Protein AF-A0A1W9LF17-F1 (afdb_monomer_lite)

pLDDT: mean 74.14, std 13.37, range [43.12, 97.5]

Secondary structure (DSSP, 8-state):
---------PPP-PPPHHHHHHHHHHHHHHHHHHHHHHHHHHHHHHHHHHHHHHHHHHHHHHHHHHH-TT-TT-----TT-EEEEEEEEESSGGGPEEEEEEEEE-TT-GGG-EEEEEE--GGGTTTTSSS--

Radius of gyration: 34.33 Å; chains: 1; bounding box: 51×31×134 Å

Foldseek 3Di:
DDDPPDDDPDDPPDCDPVNVVVVVVVVVVVVVVVVVVVVVVVVVVVVVVVVVLVVVQVVQVVVVCVVCVPPPPCDDDRVQKDKDWDWDWDDDDPPTWIWIWIWIDGPVCSVPIDIDTHGDPCVPVVVVVPPDD

Structure (mmCIF, N/CA/C/O backbone):
data_AF-A0A1W9LF17-F1
#
_entry.id   AF-A0A1W9LF17-F1
#
loop_
_atom_site.group_PDB
_atom_site.id
_atom_site.type_symbol
_atom_site.label_atom_id
_atom_site.label_alt_id
_atom_site.label_comp_id
_atom_site.label_asym_id
_atom_site.label_entity_id
_atom_site.label_seq_id
_atom_site.pdbx_PDB_ins_code
_atom_site.Cartn_x
_atom_site.Cartn_y
_atom_site.Cartn_z
_atom_site.occupancy
_atom_site.B_iso_or_equiv
_atom_site.auth_seq_id
_atom_site.auth_comp_id
_atom_site.auth_asym_id
_atom_site.auth_atom_id
_atom_site.pdbx_PDB_model_num
ATOM 1 N N . MET A 1 1 ? 21.019 1.305 -84.496 1.00 50.38 1 MET A N 1
ATOM 2 C CA . MET A 1 1 ? 21.136 2.399 -83.513 1.00 50.38 1 MET A CA 1
ATOM 3 C C . MET A 1 1 ? 20.425 1.910 -82.257 1.00 50.38 1 MET A C 1
ATOM 5 O O . MET A 1 1 ? 19.207 1.969 -82.207 1.00 50.38 1 MET A O 1
ATOM 9 N N . GLY A 1 2 ? 21.145 1.211 -81.376 1.00 58.41 2 GLY A N 1
ATOM 10 C CA . GLY A 1 2 ? 20.564 0.545 -80.206 1.00 58.41 2 GLY A CA 1
ATOM 11 C C . GLY A 1 2 ? 20.727 1.430 -78.981 1.00 58.41 2 GLY A C 1
ATOM 12 O O . GLY A 1 2 ? 21.856 1.705 -78.591 1.00 58.41 2 GLY A O 1
ATOM 13 N N . ASP A 1 3 ? 19.608 1.894 -78.438 1.00 62.00 3 ASP A N 1
ATOM 14 C CA . ASP A 1 3 ? 19.533 2.684 -77.214 1.00 62.00 3 ASP A CA 1
ATOM 15 C C . ASP A 1 3 ? 19.552 1.716 -76.022 1.00 62.00 3 ASP A C 1
ATOM 17 O O . ASP A 1 3 ? 18.560 1.053 -75.707 1.00 62.00 3 ASP A O 1
ATOM 21 N N . THR A 1 4 ? 20.733 1.513 -75.440 1.00 67.88 4 THR A N 1
ATOM 22 C CA . THR A 1 4 ? 20.903 0.733 -74.211 1.00 67.88 4 THR A CA 1
ATOM 23 C C . THR A 1 4 ? 20.342 1.535 -73.048 1.00 67.88 4 THR A C 1
ATOM 25 O O . THR A 1 4 ? 20.977 2.447 -72.531 1.00 67.88 4 THR A O 1
ATOM 28 N N . MET A 1 5 ? 19.127 1.164 -72.661 1.00 69.25 5 MET A N 1
ATOM 29 C CA . MET A 1 5 ? 18.421 1.649 -71.486 1.00 69.25 5 MET A CA 1
ATOM 30 C C . MET A 1 5 ? 19.224 1.297 -70.223 1.00 69.25 5 MET A C 1
ATOM 32 O O . MET A 1 5 ? 19.185 0.165 -69.738 1.00 69.25 5 MET A O 1
ATOM 36 N N . ASP A 1 6 ? 19.972 2.269 -69.702 1.00 64.12 6 ASP A N 1
ATOM 37 C CA . ASP A 1 6 ? 20.662 2.169 -68.418 1.00 64.12 6 ASP A CA 1
ATOM 38 C C . ASP A 1 6 ? 19.628 2.098 -67.288 1.00 64.12 6 ASP A C 1
ATOM 40 O O . ASP A 1 6 ? 19.048 3.094 -66.851 1.00 64.12 6 ASP A O 1
ATOM 44 N N . THR A 1 7 ? 19.367 0.888 -66.797 1.00 66.62 7 THR A N 1
ATOM 45 C CA . THR A 1 7 ? 18.578 0.700 -65.580 1.00 66.62 7 THR A CA 1
ATOM 46 C C . THR A 1 7 ? 19.374 1.199 -64.372 1.00 66.62 7 THR A C 1
ATOM 48 O O . THR A 1 7 ? 20.505 0.740 -64.170 1.00 66.62 7 THR A O 1
ATOM 51 N N . PRO A 1 8 ? 18.811 2.070 -63.515 1.00 64.50 8 PRO A N 1
ATOM 52 C CA . PRO A 1 8 ? 19.500 2.520 -62.316 1.00 64.50 8 PRO A CA 1
ATOM 53 C C . PRO A 1 8 ? 19.715 1.332 -61.372 1.00 64.50 8 PRO A C 1
ATOM 55 O O . PRO A 1 8 ? 18.767 0.769 -60.818 1.00 64.50 8 PRO A O 1
ATOM 58 N N . ARG A 1 9 ? 20.981 0.947 -61.172 1.00 65.00 9 ARG A N 1
ATOM 59 C CA . ARG A 1 9 ? 21.375 0.025 -60.101 1.00 65.00 9 ARG A CA 1
ATOM 60 C C . ARG A 1 9 ? 20.975 0.652 -58.768 1.00 65.00 9 ARG A C 1
ATOM 62 O O . ARG A 1 9 ? 21.572 1.639 -58.344 1.00 65.00 9 ARG A O 1
ATOM 69 N N . ARG A 1 10 ? 19.986 0.068 -58.086 1.00 64.50 10 ARG A N 1
ATOM 70 C CA . ARG A 1 10 ? 19.758 0.344 -56.663 1.00 64.50 10 ARG A CA 1
ATOM 71 C C . ARG A 1 10 ? 21.027 -0.053 -55.913 1.00 64.50 10 ARG A C 1
ATOM 73 O O . ARG A 1 10 ? 21.412 -1.221 -55.937 1.00 64.50 10 ARG A O 1
ATOM 80 N N . ALA A 1 11 ? 21.688 0.923 -55.299 1.00 62.75 11 ALA A N 1
ATOM 81 C CA . ALA A 1 11 ? 22.816 0.658 -54.422 1.00 62.75 11 ALA A CA 1
ATOM 82 C C . ALA A 1 11 ? 22.347 -0.248 -53.267 1.00 62.75 11 ALA A C 1
ATOM 84 O O . ALA A 1 11 ? 21.257 -0.018 -52.732 1.00 62.75 11 ALA A O 1
ATOM 85 N N . PRO A 1 12 ? 23.116 -1.280 -52.885 1.00 59.25 12 PRO A N 1
ATOM 86 C CA . PRO A 1 12 ? 22.803 -2.053 -51.694 1.00 59.25 12 PRO A CA 1
ATOM 87 C C . PRO A 1 12 ? 22.857 -1.105 -50.491 1.00 59.25 12 PRO A C 1
ATOM 89 O O . PRO A 1 12 ? 23.871 -0.444 -50.269 1.00 59.25 12 PRO A O 1
ATOM 92 N N . ALA A 1 13 ? 21.758 -1.004 -49.742 1.00 62.19 13 ALA A N 1
ATOM 93 C CA . ALA A 1 13 ? 21.718 -0.264 -48.486 1.00 62.19 13 ALA A CA 1
ATOM 94 C C . ALA A 1 13 ? 22.608 -0.999 -47.470 1.00 62.19 13 ALA A C 1
ATOM 96 O O . ALA A 1 13 ? 22.176 -1.933 -46.801 1.00 62.19 13 ALA A O 1
ATOM 97 N N . GLY A 1 14 ? 23.896 -0.657 -47.448 1.00 61.53 14 GLY A N 1
ATOM 98 C CA . GLY A 1 14 ? 24.852 -1.193 -46.488 1.00 61.53 14 GLY A CA 1
ATOM 99 C C . GLY A 1 14 ? 24.562 -0.624 -45.105 1.00 61.53 14 GLY A C 1
ATOM 100 O O . GLY A 1 14 ? 24.503 0.593 -44.944 1.00 61.53 14 GLY A O 1
ATOM 101 N N . PHE A 1 15 ? 24.382 -1.505 -44.122 1.00 70.62 15 PHE A N 1
ATOM 102 C CA . PHE A 1 15 ? 24.129 -1.132 -4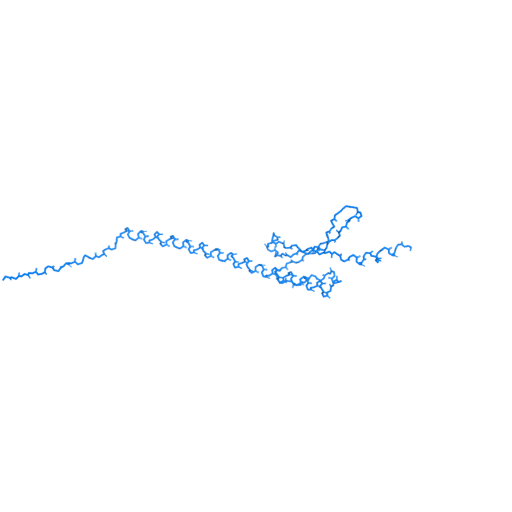2.732 1.00 70.62 15 PHE A CA 1
ATOM 103 C C . PHE A 1 15 ? 25.332 -0.353 -42.191 1.00 70.62 15 PHE A C 1
ATOM 105 O O . PHE A 1 15 ? 26.451 -0.874 -42.146 1.00 70.62 15 PHE A O 1
ATOM 112 N N . THR A 1 16 ? 25.133 0.912 -41.828 1.00 87.31 16 THR A N 1
ATOM 113 C CA . THR A 1 16 ? 26.243 1.746 -41.350 1.00 87.31 16 THR A CA 1
ATOM 114 C C . THR A 1 16 ? 26.473 1.518 -39.857 1.00 87.31 16 THR A C 1
ATOM 116 O O . THR A 1 16 ? 25.536 1.291 -39.096 1.00 87.31 16 THR A O 1
ATOM 119 N N . LEU A 1 17 ? 27.724 1.615 -39.393 1.00 86.44 17 LEU A N 1
ATOM 120 C CA . LEU A 1 17 ? 28.035 1.547 -37.956 1.00 86.44 17 LEU A CA 1
ATOM 121 C C . LEU A 1 17 ? 27.274 2.623 -37.157 1.00 86.44 17 LEU A C 1
ATOM 123 O O . LEU A 1 17 ? 26.861 2.385 -36.026 1.00 86.44 17 LEU A O 1
ATOM 127 N N . ILE A 1 18 ? 27.033 3.781 -37.774 1.00 88.50 18 ILE A N 1
ATOM 128 C CA . ILE A 1 18 ? 26.227 4.866 -37.204 1.00 88.50 18 ILE A CA 1
ATOM 129 C C . ILE A 1 18 ? 24.782 4.407 -36.964 1.00 88.50 18 ILE A C 1
ATOM 131 O O . ILE A 1 18 ? 24.228 4.675 -35.904 1.00 88.50 18 ILE A O 1
ATOM 135 N N . GLU A 1 19 ? 24.186 3.673 -37.902 1.00 88.75 19 GLU A N 1
ATOM 136 C CA . GLU A 1 19 ? 22.828 3.137 -37.776 1.00 88.75 19 GLU A CA 1
ATOM 137 C C . GLU A 1 19 ? 22.714 2.121 -36.630 1.00 88.75 19 GLU A C 1
ATOM 139 O O . GLU A 1 19 ? 21.772 2.195 -35.841 1.00 88.75 19 GLU A O 1
ATOM 144 N N . VAL A 1 20 ? 23.721 1.252 -36.453 1.00 91.75 20 VAL A N 1
ATOM 145 C CA . VAL A 1 20 ? 23.805 0.341 -35.292 1.00 91.75 20 VAL A CA 1
ATOM 146 C C . VAL A 1 20 ? 23.868 1.129 -33.984 1.00 91.75 20 VAL A C 1
ATOM 148 O O . VAL A 1 20 ? 23.154 0.808 -33.035 1.00 91.75 20 VAL A O 1
ATOM 151 N N . LEU A 1 21 ? 24.712 2.163 -33.920 1.00 93.44 21 LEU A N 1
ATOM 152 C CA . LEU A 1 21 ? 24.869 2.979 -32.715 1.00 93.44 21 LEU A CA 1
ATOM 153 C C . LEU A 1 21 ? 23.577 3.721 -32.365 1.00 93.44 21 LEU A C 1
ATOM 155 O O . LEU A 1 21 ? 23.174 3.726 -31.204 1.00 93.44 21 LEU A O 1
ATOM 159 N N . ILE A 1 22 ? 22.898 4.300 -33.359 1.00 94.31 22 ILE A N 1
ATOM 160 C CA . ILE A 1 22 ? 21.613 4.978 -33.154 1.00 94.31 22 ILE A CA 1
ATOM 161 C C . ILE A 1 22 ? 20.560 3.977 -32.669 1.00 94.31 22 ILE A C 1
ATOM 163 O O . ILE A 1 22 ? 19.890 4.244 -31.672 1.00 94.31 22 ILE A O 1
ATOM 167 N N . ALA A 1 23 ? 20.443 2.813 -33.314 1.00 95.00 23 ALA A N 1
ATOM 168 C CA . ALA A 1 23 ? 19.501 1.775 -32.904 1.00 95.00 23 ALA A CA 1
ATOM 169 C C . ALA A 1 23 ? 19.754 1.314 -31.460 1.00 95.00 23 ALA A C 1
ATOM 171 O O . ALA A 1 23 ? 18.808 1.154 -30.690 1.00 95.00 23 ALA A O 1
ATOM 172 N N . LEU A 1 24 ? 21.022 1.164 -31.067 1.00 95.81 24 LEU A N 1
ATOM 173 C CA . LEU A 1 24 ? 21.400 0.781 -29.710 1.00 95.81 24 LEU A CA 1
ATOM 174 C C . LEU A 1 24 ? 21.017 1.856 -28.684 1.00 95.81 24 LEU A C 1
ATOM 176 O O . LEU A 1 24 ? 20.443 1.532 -27.646 1.00 95.81 24 LEU A O 1
ATOM 180 N N . VAL A 1 25 ? 21.278 3.132 -28.979 1.00 96.69 25 VAL A N 1
ATOM 181 C CA . VAL A 1 25 ? 20.888 4.245 -28.098 1.00 96.69 25 VAL A CA 1
ATOM 182 C C . VAL A 1 25 ? 19.371 4.280 -27.918 1.00 96.69 25 VAL A C 1
ATOM 184 O O . VAL A 1 25 ? 18.892 4.327 -26.785 1.00 96.69 25 VAL A O 1
ATOM 187 N N . VAL A 1 26 ? 18.610 4.186 -29.012 1.00 96.81 26 VAL A N 1
ATOM 188 C CA . VAL A 1 26 ? 17.141 4.159 -28.962 1.00 96.81 26 VAL A CA 1
ATOM 189 C C . VAL A 1 26 ? 16.645 2.957 -28.158 1.00 96.81 26 VAL A C 1
ATOM 191 O O . VAL A 1 26 ? 15.774 3.117 -27.304 1.00 96.81 26 VAL A O 1
ATOM 194 N N . ALA A 1 27 ? 17.222 1.772 -28.369 1.00 95.88 27 ALA A N 1
ATOM 195 C CA . ALA A 1 27 ? 16.849 0.565 -27.638 1.00 95.88 27 ALA A CA 1
ATOM 196 C C . ALA A 1 27 ? 17.091 0.705 -26.127 1.00 95.88 27 ALA A C 1
ATOM 198 O O . ALA A 1 27 ? 16.216 0.355 -25.334 1.00 95.88 27 ALA A O 1
ATOM 199 N N . VAL A 1 28 ? 18.236 1.260 -25.717 1.00 97.44 28 VAL A N 1
ATOM 200 C CA . VAL A 1 28 ? 18.559 1.489 -24.299 1.00 97.44 28 VAL A CA 1
ATOM 201 C C . VAL A 1 28 ? 17.604 2.506 -23.676 1.00 97.44 28 VAL A C 1
ATOM 203 O O . VAL A 1 28 ? 17.071 2.256 -22.594 1.00 97.44 28 VAL A O 1
ATOM 206 N N . MET A 1 29 ? 17.338 3.624 -24.358 1.00 97.50 29 MET A N 1
ATOM 207 C CA . MET A 1 29 ? 16.401 4.638 -23.862 1.00 97.50 29 MET A CA 1
ATOM 208 C C . MET A 1 29 ? 14.983 4.079 -23.725 1.00 97.50 29 MET A C 1
ATOM 210 O O . MET A 1 29 ? 14.324 4.316 -22.712 1.00 97.50 29 MET A O 1
ATOM 214 N N . LEU A 1 30 ? 14.531 3.291 -24.703 1.00 96.81 30 LEU A N 1
ATOM 215 C CA . LEU A 1 30 ? 13.222 2.650 -24.664 1.00 96.81 30 LEU A CA 1
ATOM 216 C C . LEU A 1 30 ? 13.131 1.630 -23.520 1.00 96.81 30 LEU A C 1
ATOM 218 O O . LEU A 1 30 ? 12.155 1.642 -22.772 1.00 96.81 30 LEU A O 1
ATOM 222 N N . CYS A 1 31 ? 14.160 0.801 -23.325 1.00 95.88 31 CYS A N 1
ATOM 223 C CA . CYS A 1 31 ? 14.211 -0.140 -22.205 1.00 95.88 31 CYS A CA 1
ATOM 224 C C . CYS A 1 31 ? 14.154 0.580 -20.853 1.00 95.88 31 CYS A C 1
ATOM 226 O O . CYS A 1 31 ? 13.402 0.167 -19.971 1.00 95.88 31 CYS A O 1
ATOM 228 N N . ALA A 1 32 ? 14.900 1.676 -20.695 1.00 94.00 32 ALA A N 1
ATOM 229 C CA . ALA A 1 32 ? 14.887 2.470 -19.470 1.00 94.00 32 ALA A CA 1
ATOM 230 C C . ALA A 1 32 ? 13.504 3.087 -19.198 1.00 94.00 32 ALA A C 1
ATOM 232 O O . ALA A 1 32 ? 13.016 3.031 -18.069 1.00 94.00 32 ALA A O 1
ATOM 233 N N . ALA A 1 33 ? 12.845 3.622 -20.231 1.00 93.94 33 ALA A N 1
ATOM 234 C CA . ALA A 1 33 ? 11.502 4.182 -20.115 1.00 93.94 33 ALA A CA 1
ATOM 235 C C . ALA A 1 33 ? 10.464 3.120 -19.714 1.00 93.94 33 ALA A C 1
ATOM 237 O O . ALA A 1 33 ? 9.662 3.353 -18.809 1.00 93.94 33 ALA A O 1
ATOM 238 N N . ILE A 1 34 ? 10.515 1.934 -20.332 1.00 94.25 34 ILE A N 1
ATOM 239 C CA . ILE A 1 34 ? 9.630 0.810 -19.994 1.00 94.25 34 ILE A CA 1
ATOM 240 C C . ILE A 1 34 ? 9.873 0.351 -18.552 1.00 94.25 34 ILE A C 1
ATOM 242 O O . ILE A 1 34 ? 8.918 0.197 -17.794 1.00 94.25 34 ILE A O 1
ATOM 246 N N . ALA A 1 35 ? 11.133 0.185 -18.140 1.00 91.88 35 ALA A N 1
ATOM 247 C CA . ALA A 1 35 ? 11.474 -0.222 -16.779 1.00 91.88 35 ALA A CA 1
ATOM 248 C C . ALA A 1 35 ? 10.971 0.786 -15.731 1.00 91.88 35 ALA A C 1
ATOM 250 O O . ALA A 1 35 ? 10.392 0.389 -14.718 1.00 91.88 35 ALA A O 1
ATOM 251 N N . ALA A 1 36 ? 11.128 2.089 -15.989 1.00 89.62 36 ALA A N 1
ATOM 252 C CA . ALA A 1 36 ? 10.605 3.139 -15.119 1.00 89.62 36 ALA A CA 1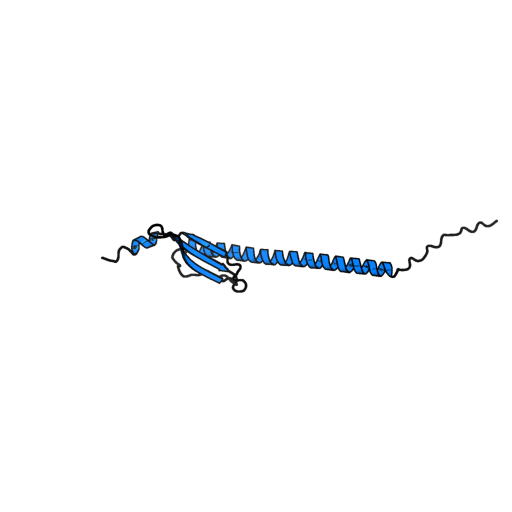
ATOM 253 C C . ALA A 1 36 ? 9.068 3.108 -15.037 1.00 89.62 36 ALA A C 1
ATOM 255 O O . ALA A 1 36 ? 8.508 3.211 -13.944 1.00 89.62 36 ALA A O 1
ATOM 256 N N . GLY A 1 37 ? 8.391 2.912 -16.173 1.00 87.12 37 GLY A N 1
ATOM 257 C CA . GLY A 1 37 ? 6.937 2.760 -16.234 1.00 87.12 37 GLY A CA 1
ATOM 258 C C . GLY A 1 37 ? 6.441 1.557 -15.431 1.00 87.12 37 GLY A C 1
ATOM 259 O O . GLY A 1 37 ? 5.564 1.705 -14.581 1.00 87.12 37 GLY A O 1
ATOM 260 N N . LEU A 1 38 ? 7.055 0.386 -15.619 1.00 90.38 38 LEU A N 1
ATOM 261 C CA . LEU A 1 38 ? 6.725 -0.826 -14.863 1.00 90.38 38 LEU A CA 1
ATOM 262 C C . LEU A 1 38 ? 6.950 -0.639 -13.359 1.00 90.38 38 LEU A C 1
ATOM 264 O O . LEU A 1 38 ? 6.111 -1.037 -12.557 1.00 90.38 38 LEU A O 1
ATOM 268 N N . MET A 1 39 ? 8.041 0.020 -12.960 1.00 87.56 39 MET A N 1
ATOM 269 C CA . MET A 1 39 ? 8.313 0.298 -11.548 1.00 87.56 39 MET A CA 1
ATOM 270 C C . MET A 1 39 ? 7.241 1.198 -10.915 1.00 87.56 39 MET A C 1
ATOM 272 O O . MET A 1 39 ? 6.904 1.022 -9.743 1.00 87.56 39 MET A O 1
ATOM 276 N N . LEU A 1 40 ? 6.696 2.159 -11.666 1.00 85.19 40 LEU A N 1
ATOM 277 C CA . LEU A 1 40 ? 5.594 3.003 -11.203 1.00 85.19 40 LEU A CA 1
ATOM 278 C C . LEU A 1 40 ? 4.294 2.209 -11.053 1.00 85.19 40 LEU A C 1
ATOM 280 O O . LEU A 1 40 ? 3.638 2.345 -10.021 1.00 85.19 40 LEU A O 1
ATOM 284 N N . VAL A 1 41 ? 3.962 1.359 -12.027 1.00 79.69 41 VAL A N 1
ATOM 285 C CA . VAL A 1 41 ? 2.759 0.510 -11.988 1.00 79.69 41 VAL A CA 1
ATOM 286 C C . VAL A 1 41 ? 2.821 -0.466 -10.814 1.00 79.69 41 VAL A C 1
ATOM 288 O O . VAL A 1 41 ? 1.908 -0.490 -9.996 1.00 79.69 41 VAL A O 1
ATOM 291 N N . LEU A 1 42 ? 3.938 -1.177 -10.638 1.00 75.50 42 LEU A N 1
ATOM 292 C CA . LEU A 1 42 ? 4.123 -2.099 -9.511 1.00 75.50 42 LEU A CA 1
ATOM 293 C C . LEU A 1 42 ? 4.001 -1.382 -8.158 1.00 75.50 42 LEU A C 1
ATOM 295 O O . LEU A 1 42 ? 3.402 -1.896 -7.216 1.00 75.50 42 LEU A O 1
ATOM 299 N N . ARG A 1 43 ? 4.524 -0.153 -8.049 1.00 72.12 43 ARG A N 1
ATOM 300 C CA . ARG A 1 43 ? 4.352 0.668 -6.839 1.00 72.12 43 ARG A CA 1
ATOM 301 C C . ARG A 1 43 ? 2.899 1.076 -6.608 1.00 72.12 43 ARG A C 1
ATOM 303 O O . ARG A 1 43 ? 2.506 1.224 -5.453 1.00 72.12 43 ARG A O 1
ATOM 310 N N . GLN A 1 44 ? 2.124 1.309 -7.664 1.00 72.75 44 GLN A N 1
ATOM 311 C CA . GLN A 1 44 ? 0.700 1.622 -7.552 1.00 72.75 44 GLN A CA 1
ATOM 312 C C . GLN A 1 44 ? -0.112 0.396 -7.134 1.00 72.75 44 GLN A C 1
ATOM 314 O O . GLN A 1 44 ? -0.947 0.521 -6.243 1.00 72.75 44 GLN A O 1
ATOM 319 N N . GLU A 1 45 ? 0.173 -0.777 -7.699 1.00 68.25 45 GLU A N 1
ATOM 320 C CA . GLU A 1 45 ? -0.505 -2.025 -7.340 1.00 68.25 45 GLU A CA 1
ATOM 321 C C . GLU A 1 45 ? -0.291 -2.380 -5.868 1.00 68.25 45 GLU A C 1
ATOM 323 O O . GLU A 1 45 ? -1.266 -2.592 -5.151 1.00 68.25 45 GLU A O 1
ATOM 328 N N . VAL A 1 46 ? 0.954 -2.321 -5.379 1.00 66.12 46 VAL A N 1
ATOM 329 C CA . VAL A 1 46 ? 1.254 -2.557 -3.955 1.00 66.12 46 VAL A CA 1
ATOM 330 C C . VAL A 1 46 ? 0.492 -1.575 -3.063 1.00 66.12 46 VAL A C 1
ATOM 332 O O . VAL A 1 46 ? -0.125 -1.983 -2.088 1.00 66.12 46 VAL A O 1
ATOM 335 N N . ARG A 1 47 ? 0.447 -0.286 -3.427 1.00 66.06 47 ARG A N 1
ATOM 336 C CA . ARG A 1 47 ? -0.330 0.713 -2.672 1.00 66.06 47 ARG A CA 1
ATOM 337 C C . ARG A 1 47 ? -1.833 0.438 -2.695 1.00 66.06 47 ARG A C 1
ATOM 339 O O . ARG A 1 47 ? -2.517 0.769 -1.733 1.00 66.06 47 ARG A O 1
ATOM 346 N N . SER A 1 48 ? -2.353 -0.110 -3.792 1.00 66.25 48 SER A N 1
ATOM 347 C CA . SER A 1 48 ? -3.776 -0.426 -3.923 1.00 66.25 48 SER A CA 1
ATOM 348 C C . SER A 1 48 ? -4.174 -1.652 -3.103 1.00 66.25 48 SER A C 1
ATOM 350 O O . SER A 1 48 ? -5.219 -1.617 -2.459 1.00 66.25 48 SER A O 1
ATOM 352 N N . ALA A 1 49 ? -3.318 -2.678 -3.063 1.00 67.69 49 ALA A N 1
ATOM 353 C CA . ALA A 1 49 ? -3.503 -3.847 -2.211 1.00 67.69 49 ALA A CA 1
ATOM 354 C C . ALA A 1 49 ? -3.465 -3.439 -0.731 1.00 67.69 49 ALA A C 1
ATOM 356 O O . ALA A 1 49 ? -4.414 -3.709 0.000 1.00 67.69 49 ALA A O 1
ATOM 357 N N . ASP A 1 50 ? -2.458 -2.648 -0.338 1.00 69.94 50 ASP A N 1
ATOM 358 C CA . ASP A 1 50 ? -2.342 -2.111 1.022 1.00 69.94 50 ASP A CA 1
ATOM 359 C C . ASP A 1 50 ? -3.603 -1.304 1.418 1.00 69.94 50 ASP A C 1
ATOM 361 O O . ASP A 1 50 ? -4.086 -1.396 2.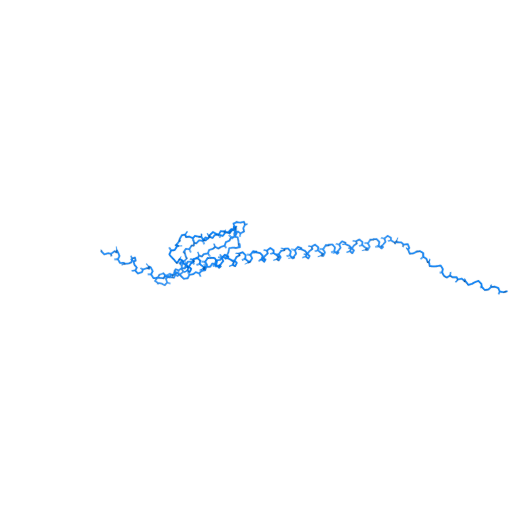545 1.00 69.94 50 ASP A O 1
ATOM 365 N N . ALA A 1 51 ? -4.179 -0.522 0.495 1.00 71.81 51 ALA A N 1
ATOM 366 C CA . ALA A 1 51 ? -5.393 0.257 0.754 1.00 71.81 51 ALA A CA 1
ATOM 367 C C . ALA A 1 51 ? -6.655 -0.612 0.902 1.00 71.81 51 ALA A C 1
ATOM 369 O O . ALA A 1 51 ? -7.524 -0.285 1.713 1.00 71.81 51 ALA A O 1
ATOM 370 N N . GLN A 1 52 ? -6.769 -1.700 0.136 1.00 76.50 52 GLN A N 1
ATOM 371 C CA . GLN A 1 52 ? -7.884 -2.645 0.241 1.00 76.50 52 GLN A CA 1
ATOM 372 C C . GLN A 1 52 ? -7.833 -3.427 1.555 1.00 76.50 52 GLN A C 1
ATOM 374 O O . GLN A 1 52 ? -8.851 -3.518 2.244 1.00 76.50 52 GLN A O 1
ATOM 379 N N . ASP A 1 53 ? -6.650 -3.906 1.943 1.00 74.44 53 ASP A N 1
ATOM 380 C CA . ASP A 1 53 ? -6.438 -4.609 3.211 1.00 74.44 53 ASP A CA 1
ATOM 381 C C . ASP A 1 53 ? -6.743 -3.695 4.403 1.00 74.44 53 ASP A C 1
ATOM 383 O O . ASP A 1 53 ? -7.432 -4.084 5.351 1.00 74.44 53 ASP A O 1
ATOM 387 N N . LEU A 1 54 ? -6.324 -2.429 4.321 1.00 72.31 54 LEU A N 1
ATOM 388 C CA . LEU A 1 54 ? -6.644 -1.421 5.324 1.00 72.31 54 LEU A CA 1
ATOM 389 C C . LEU A 1 54 ? -8.151 -1.121 5.385 1.00 72.31 54 LEU A C 1
ATOM 391 O O . LEU A 1 54 ? -8.709 -1.001 6.474 1.00 72.31 54 LEU A O 1
ATOM 395 N N . ALA A 1 55 ? -8.831 -1.014 4.241 1.00 77.31 55 ALA A N 1
ATOM 396 C CA . ALA A 1 55 ? -10.275 -0.785 4.199 1.00 77.31 55 ALA A CA 1
ATOM 397 C C . ALA A 1 55 ? -11.051 -1.958 4.822 1.00 77.31 55 ALA A C 1
ATOM 399 O O . ALA A 1 55 ? -11.946 -1.744 5.643 1.00 77.31 55 ALA A O 1
ATOM 400 N N . LEU A 1 56 ? -10.669 -3.198 4.501 1.00 79.38 56 LEU A N 1
ATOM 401 C CA . LEU A 1 56 ? -11.223 -4.405 5.118 1.00 79.38 56 LEU A CA 1
ATOM 402 C C . LEU A 1 56 ? -10.999 -4.415 6.632 1.00 79.38 56 LEU A C 1
ATOM 404 O O . LEU A 1 56 ? -11.917 -4.731 7.387 1.00 79.38 56 LEU A O 1
ATOM 408 N N . ALA A 1 57 ? -9.816 -4.003 7.086 1.00 75.81 57 ALA A N 1
ATOM 409 C CA . ALA A 1 57 ? -9.507 -3.889 8.502 1.00 75.81 57 ALA A CA 1
ATOM 410 C C . ALA A 1 57 ? -10.387 -2.861 9.225 1.00 75.81 57 ALA A C 1
ATOM 412 O O . ALA A 1 57 ? -10.894 -3.142 10.311 1.00 75.81 57 ALA A O 1
ATOM 413 N N . VAL A 1 58 ? -10.616 -1.692 8.620 1.00 77.38 58 VAL A N 1
ATOM 414 C CA . VAL A 1 58 ? -11.536 -0.675 9.155 1.00 77.38 58 VAL A CA 1
ATOM 415 C C . VAL A 1 58 ? -12.945 -1.248 9.282 1.00 77.38 58 VAL A C 1
ATOM 417 O O . VAL A 1 58 ? -13.573 -1.100 10.331 1.00 77.38 58 VAL A O 1
ATOM 420 N N . HIS A 1 59 ? -13.433 -1.941 8.249 1.00 80.44 59 HIS A N 1
ATOM 421 C CA . HIS A 1 59 ? -14.748 -2.577 8.280 1.00 80.44 59 HIS A CA 1
ATOM 422 C C . HIS A 1 59 ? -14.839 -3.667 9.348 1.00 80.44 59 HIS A C 1
ATOM 424 O O . HIS A 1 59 ? -15.832 -3.714 10.068 1.00 80.44 59 HIS A O 1
ATOM 430 N N . ALA A 1 60 ? -13.807 -4.494 9.503 1.00 78.06 60 ALA A N 1
ATOM 431 C CA . ALA A 1 60 ? -13.760 -5.536 10.521 1.00 78.06 60 ALA A CA 1
ATOM 432 C C . ALA A 1 60 ? -13.754 -4.956 11.943 1.00 78.06 60 ALA A C 1
ATOM 434 O O . ALA A 1 60 ? -14.522 -5.412 12.786 1.00 78.06 60 ALA A O 1
ATOM 435 N N . VAL A 1 61 ? -12.954 -3.916 12.204 1.00 76.62 61 VAL A N 1
ATOM 436 C CA . VAL A 1 61 ? -12.931 -3.214 13.500 1.00 76.62 61 VAL A CA 1
ATOM 437 C C . VAL A 1 61 ? -14.278 -2.541 13.775 1.00 76.62 61 VAL A C 1
ATOM 439 O O . VAL A 1 61 ? -14.823 -2.665 14.872 1.00 76.62 61 VAL A O 1
ATOM 442 N N . SER A 1 62 ? -14.862 -1.881 12.773 1.00 75.94 62 SER A N 1
ATOM 443 C CA . SER A 1 62 ? -16.183 -1.259 12.894 1.00 75.94 62 SER A CA 1
ATOM 444 C C . SER A 1 62 ? -17.280 -2.295 13.150 1.00 75.94 62 SER A C 1
ATOM 446 O O . SER A 1 62 ? -18.155 -2.065 13.983 1.00 75.94 62 SER A O 1
ATOM 448 N N . ALA A 1 63 ? -17.245 -3.440 12.466 1.00 76.56 63 ALA A N 1
ATOM 449 C CA . ALA A 1 63 ? -18.215 -4.514 12.641 1.00 76.56 63 ALA A CA 1
ATOM 450 C C . ALA A 1 63 ? -18.069 -5.172 14.018 1.00 76.56 63 ALA A C 1
ATOM 452 O O . ALA A 1 63 ? -19.069 -5.329 14.712 1.00 76.56 63 ALA A O 1
ATOM 453 N N . ALA A 1 64 ? -16.838 -5.470 14.447 1.00 73.00 64 ALA A N 1
ATOM 454 C CA . ALA A 1 64 ? -16.550 -6.031 15.766 1.00 73.00 64 ALA A CA 1
ATOM 455 C C . ALA A 1 64 ? -17.107 -5.142 16.886 1.00 73.00 64 ALA A C 1
ATOM 457 O O . ALA A 1 64 ? -17.824 -5.626 17.755 1.00 73.00 64 ALA A O 1
ATOM 458 N N . ARG A 1 65 ? -16.882 -3.825 16.803 1.00 71.19 65 ARG A N 1
ATOM 459 C CA . ARG A 1 65 ? -17.437 -2.860 17.762 1.00 71.19 65 ARG A CA 1
ATOM 460 C C . ARG A 1 65 ? -18.965 -2.804 17.746 1.00 71.19 65 ARG A C 1
ATOM 462 O O . ARG A 1 65 ? -19.581 -2.589 18.784 1.00 71.19 65 ARG A O 1
ATOM 469 N N . THR A 1 66 ? -19.571 -2.925 16.567 1.00 74.50 66 THR A N 1
ATOM 470 C CA . THR A 1 66 ? -21.033 -2.843 16.418 1.00 74.50 66 THR A CA 1
ATOM 471 C C . THR A 1 66 ? -21.717 -4.084 16.984 1.00 74.50 66 THR A C 1
ATOM 473 O O . THR A 1 66 ? -22.781 -3.979 17.586 1.00 74.50 66 THR A O 1
ATOM 476 N N . LEU A 1 67 ? -21.108 -5.252 16.776 1.00 75.25 67 LEU A N 1
ATOM 477 C CA . LEU A 1 67 ? -21.647 -6.540 17.199 1.00 75.25 67 LEU A CA 1
ATOM 478 C C . LEU A 1 67 ? -21.440 -6.791 18.691 1.00 75.25 67 LEU A C 1
ATOM 480 O O . LEU A 1 67 ? -22.329 -7.341 19.333 1.00 75.25 67 LEU A O 1
ATOM 484 N N . ASP A 1 68 ? -20.296 -6.378 19.235 1.00 69.25 68 ASP A N 1
ATOM 485 C CA . ASP A 1 68 ? -20.019 -6.501 20.658 1.00 69.25 68 ASP A CA 1
ATOM 486 C C . ASP A 1 68 ? -19.247 -5.275 21.179 1.00 69.25 68 ASP A C 1
ATOM 488 O O . ASP A 1 68 ? -18.013 -5.267 21.225 1.00 69.25 68 ASP A O 1
ATOM 492 N N . PRO A 1 69 ? -19.958 -4.208 21.584 1.00 63.75 69 PRO A N 1
ATOM 493 C CA . PRO A 1 69 ? -19.329 -3.026 22.168 1.00 63.75 69 PRO A CA 1
ATOM 494 C C . PRO A 1 69 ? -18.670 -3.314 23.529 1.00 63.75 69 PRO A C 1
ATOM 496 O O . PRO A 1 69 ? -17.870 -2.496 23.982 1.00 63.75 69 PRO A O 1
ATOM 499 N N . GLY A 1 70 ? -19.001 -4.449 24.164 1.00 58.88 70 GLY A N 1
ATOM 500 C CA . GLY A 1 70 ? -18.456 -4.924 25.438 1.00 58.88 70 GLY A CA 1
ATOM 501 C C . GLY A 1 70 ? -17.376 -6.000 25.291 1.00 58.88 70 GLY A C 1
ATOM 502 O O . GLY A 1 70 ? -16.743 -6.359 26.286 1.00 58.88 70 GLY A O 1
ATOM 503 N N . ALA A 1 71 ? -17.087 -6.471 24.070 1.00 59.66 71 ALA A N 1
ATOM 504 C CA . ALA A 1 71 ? -15.892 -7.248 23.752 1.00 59.66 71 ALA A CA 1
ATOM 505 C C . ALA A 1 71 ? -14.666 -6.336 23.812 1.00 59.66 71 ALA A C 1
ATOM 507 O O . ALA A 1 71 ? -13.950 -6.114 22.837 1.00 59.66 71 ALA A O 1
ATOM 508 N N . GLU A 1 72 ? -14.386 -5.816 25.003 1.00 53.91 72 GLU A N 1
ATOM 509 C CA . GLU A 1 72 ? -13.321 -4.864 25.274 1.00 53.91 72 GLU A CA 1
ATOM 510 C C . GLU A 1 72 ? -11.924 -5.406 24.928 1.00 53.91 72 GLU A C 1
ATOM 512 O O . GLU A 1 72 ? -10.953 -4.649 24.901 1.00 53.91 72 GLU A O 1
ATOM 517 N N . ARG A 1 73 ? -11.810 -6.713 24.665 1.00 53.62 73 ARG A N 1
ATOM 518 C CA . ARG A 1 73 ? -10.546 -7.437 24.502 1.00 53.62 73 ARG A CA 1
ATOM 519 C C . ARG A 1 73 ? -10.444 -8.258 23.221 1.00 53.62 73 ARG A C 1
ATOM 521 O O . ARG A 1 73 ? -9.388 -8.835 22.980 1.00 53.62 73 ARG A O 1
ATOM 528 N N . ALA A 1 74 ? -11.502 -8.346 22.415 1.00 57.88 74 ALA A N 1
ATOM 529 C CA . ALA A 1 74 ? -11.448 -9.142 21.195 1.00 57.88 74 ALA A CA 1
ATOM 530 C C . ALA A 1 74 ? -10.886 -8.289 20.057 1.00 57.88 74 ALA A C 1
ATOM 532 O O . ALA A 1 74 ? -11.616 -7.646 19.305 1.00 57.88 74 ALA A O 1
ATOM 533 N N . THR A 1 75 ? -9.562 -8.257 19.940 1.00 63.78 75 THR A N 1
ATOM 534 C CA . THR A 1 75 ? -8.921 -7.726 18.742 1.00 63.78 75 THR A CA 1
ATOM 535 C C . THR A 1 75 ? -9.327 -8.607 17.557 1.00 63.78 75 THR A C 1
ATOM 537 O O . THR A 1 75 ? -9.097 -9.819 17.617 1.00 63.78 75 THR A O 1
ATOM 540 N N . PRO A 1 76 ? -9.954 -8.064 16.497 1.00 65.50 76 PRO A N 1
ATOM 541 C CA . PRO A 1 76 ? -10.363 -8.888 15.369 1.00 65.50 76 PRO A CA 1
ATOM 542 C C . PRO A 1 76 ? -9.119 -9.533 14.737 1.00 65.50 76 PRO A C 1
ATOM 544 O O . PRO A 1 76 ? -8.120 -8.836 14.527 1.00 65.50 76 PRO A O 1
ATOM 547 N N . PRO A 1 77 ? -9.138 -10.846 14.443 1.00 66.00 77 PRO A N 1
ATOM 548 C CA . PRO A 1 77 ? -8.012 -11.506 13.806 1.00 66.00 77 PRO A CA 1
ATOM 549 C C . PRO A 1 77 ? -7.927 -11.036 12.354 1.00 66.00 77 PRO A C 1
ATOM 551 O O . PRO A 1 77 ? -8.690 -11.475 11.496 1.00 66.00 77 PRO A O 1
ATOM 554 N N . LEU A 1 78 ? -7.000 -10.123 12.082 1.00 72.19 78 LEU A N 1
ATOM 555 C CA . LEU A 1 78 ? -6.691 -9.685 10.730 1.00 72.19 78 LEU A CA 1
ATOM 556 C C . LEU A 1 78 ? -5.416 -10.384 10.267 1.00 72.19 78 LEU A C 1
ATOM 558 O O . LEU A 1 78 ? -4.364 -10.282 10.895 1.00 72.19 78 LEU A O 1
ATOM 562 N N . ILE A 1 79 ? -5.511 -11.132 9.171 1.00 75.31 79 ILE A N 1
ATOM 563 C CA . ILE A 1 79 ? -4.364 -11.844 8.606 1.00 75.31 79 ILE A CA 1
ATOM 564 C C . ILE A 1 79 ? -3.338 -10.808 8.129 1.00 75.31 79 ILE A C 1
ATOM 566 O O . ILE A 1 79 ? -3.673 -9.909 7.366 1.00 75.31 79 ILE A O 1
ATOM 570 N N . GLY A 1 80 ? -2.091 -10.918 8.596 1.00 73.88 80 GLY A N 1
ATOM 571 C CA . GLY A 1 80 ? -0.988 -10.040 8.178 1.00 73.88 80 GLY A CA 1
ATOM 572 C C . GLY A 1 80 ? -1.033 -8.607 8.728 1.00 73.88 80 GLY A C 1
ATOM 573 O O . GLY A 1 80 ? -0.123 -7.821 8.452 1.00 73.88 80 GLY A O 1
ATOM 574 N N . LEU A 1 81 ? -2.042 -8.268 9.533 1.00 75.69 81 LEU A N 1
ATOM 575 C CA . LEU A 1 81 ? -2.241 -6.948 10.123 1.00 75.69 81 LEU A CA 1
ATOM 576 C C . LEU A 1 81 ? -2.278 -7.049 11.645 1.00 75.69 81 LEU A C 1
ATOM 578 O O . LEU A 1 81 ? -2.875 -7.947 12.227 1.00 75.69 81 LEU A O 1
ATOM 582 N N . THR A 1 82 ? -1.632 -6.097 12.304 1.00 80.38 82 THR A N 1
ATOM 583 C CA . THR A 1 82 ? -1.696 -5.928 13.751 1.00 80.38 82 THR A CA 1
ATOM 584 C C . THR A 1 82 ? -2.694 -4.835 14.084 1.00 80.38 82 THR A C 1
ATOM 586 O O . THR A 1 82 ? -2.723 -3.779 13.449 1.00 80.38 82 THR A O 1
ATOM 589 N N . VAL A 1 83 ? -3.503 -5.100 15.103 1.00 80.56 83 VAL A N 1
ATOM 590 C CA . VAL A 1 83 ? -4.457 -4.148 15.653 1.00 80.56 83 VAL A CA 1
ATOM 591 C C . VAL A 1 83 ? -4.084 -3.905 17.107 1.00 80.56 83 VAL A C 1
ATOM 593 O O . VAL A 1 83 ? -3.897 -4.842 17.876 1.00 80.56 83 VAL A O 1
ATOM 596 N N . ASP A 1 84 ? -3.948 -2.639 17.462 1.00 80.81 84 ASP A N 1
ATOM 597 C CA . ASP A 1 84 ? -3.578 -2.169 18.791 1.00 80.81 84 ASP A CA 1
ATOM 598 C C . ASP A 1 84 ? -4.652 -1.191 19.278 1.00 80.81 84 ASP A C 1
ATOM 600 O O . ASP A 1 84 ? -5.167 -0.395 18.492 1.00 80.81 84 ASP A O 1
ATOM 604 N N . ARG A 1 85 ? -5.027 -1.262 20.553 1.00 76.69 85 ARG A N 1
ATOM 605 C 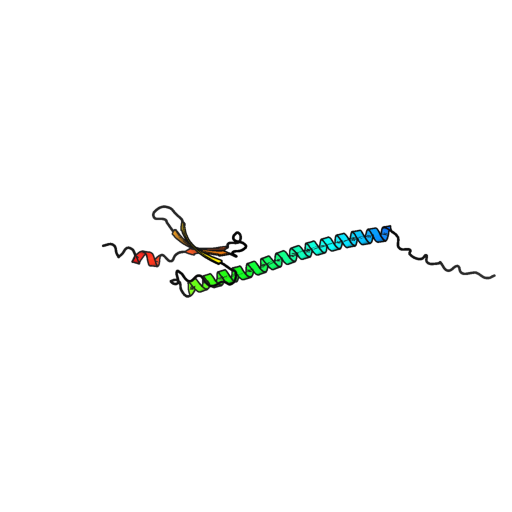CA . ARG A 1 85 ? -6.073 -0.420 21.142 1.00 76.69 85 ARG A CA 1
ATOM 606 C C . ARG A 1 85 ? -5.479 0.358 22.304 1.00 76.69 85 ARG A C 1
ATOM 608 O O . ARG A 1 85 ? -4.890 -0.223 23.208 1.00 76.69 85 ARG A O 1
ATOM 615 N N . SER A 1 86 ? -5.705 1.664 22.318 1.00 82.56 86 SER A N 1
ATOM 616 C CA . SER A 1 86 ? -5.281 2.547 23.400 1.00 82.56 86 SER A CA 1
ATOM 617 C C . SER A 1 86 ? -6.387 3.530 23.759 1.00 82.56 86 SER A C 1
ATOM 619 O O . SER A 1 86 ? -7.044 4.077 22.876 1.00 82.56 86 SER A O 1
ATOM 621 N N . LEU A 1 87 ? -6.564 3.794 25.051 1.00 82.25 87 LEU A N 1
ATOM 622 C CA . LEU A 1 87 ? -7.413 4.883 25.518 1.00 82.25 87 LEU A CA 1
ATOM 623 C C . LEU A 1 87 ? -6.631 6.196 25.418 1.00 82.25 87 LEU A C 1
ATOM 625 O O . LEU A 1 87 ? -5.518 6.295 25.934 1.00 82.25 87 LEU A O 1
ATOM 629 N N . VAL A 1 88 ? -7.210 7.193 24.759 1.00 84.38 88 VAL A N 1
ATOM 630 C CA . VAL A 1 88 ? -6.643 8.539 24.661 1.00 84.38 88 VAL A CA 1
ATOM 631 C C . VAL A 1 88 ? -7.564 9.503 25.377 1.00 84.38 88 VAL A C 1
ATOM 633 O O . VAL A 1 88 ? -8.725 9.654 25.010 1.00 84.38 88 VAL A O 1
ATOM 636 N N . GLU A 1 89 ? -7.041 10.168 26.397 1.00 83.12 89 GLU A N 1
ATOM 637 C CA . GLU A 1 89 ? -7.736 11.267 27.054 1.00 83.12 89 GLU A CA 1
ATOM 638 C C . GLU A 1 89 ? -7.266 12.588 26.453 1.00 83.12 89 GLU A C 1
ATOM 640 O O . GLU A 1 89 ? -6.071 12.886 26.428 1.00 83.12 89 GLU A O 1
ATOM 645 N N . GLU A 1 90 ? -8.212 13.386 25.975 1.00 78.19 90 GLU A N 1
ATOM 646 C CA . GLU A 1 90 ? -7.967 14.720 25.450 1.00 78.19 90 GLU A CA 1
ATOM 647 C C . GLU A 1 90 ? -8.679 15.751 26.336 1.00 78.19 90 GLU A C 1
ATOM 649 O O . GLU A 1 90 ? -9.883 15.659 26.583 1.00 78.19 90 GLU A O 1
ATOM 654 N N . GLY A 1 91 ? -7.924 16.733 26.835 1.00 73.00 91 GLY A N 1
ATOM 655 C CA . GLY A 1 91 ? -8.418 17.800 27.710 1.00 73.00 91 GLY A CA 1
ATOM 656 C C . GLY A 1 91 ? -7.776 17.815 29.101 1.00 73.00 91 GLY A C 1
ATOM 657 O O . GLY A 1 91 ? -7.076 16.891 29.512 1.00 73.00 91 GLY A O 1
ATOM 658 N N . THR A 1 92 ? -8.012 18.900 29.836 1.00 64.75 92 THR A N 1
ATOM 659 C CA . THR A 1 92 ? -7.516 19.126 31.201 1.00 64.75 92 THR A CA 1
ATOM 660 C C . THR A 1 92 ? -8.684 19.410 32.151 1.00 64.75 92 THR A C 1
ATOM 662 O O . THR A 1 92 ? -9.608 20.145 31.807 1.00 64.75 92 THR A O 1
ATOM 665 N N . GLY A 1 93 ? -8.655 18.822 33.353 1.00 71.88 93 GLY A N 1
ATOM 666 C CA . GLY A 1 93 ? -9.715 18.976 34.364 1.00 71.88 93 GLY A CA 1
ATOM 667 C C . GLY A 1 93 ? -11.034 18.274 34.003 1.00 71.88 93 GLY A C 1
ATOM 668 O O . GLY A 1 93 ? -11.020 17.214 33.382 1.00 71.88 93 GLY A O 1
ATOM 669 N N . ASP A 1 94 ? -12.166 18.880 34.371 1.00 66.81 94 ASP A N 1
ATOM 670 C CA . ASP A 1 94 ? -13.527 18.342 34.163 1.00 66.81 94 ASP A CA 1
ATOM 671 C C . ASP A 1 94 ? -13.970 18.280 32.687 1.00 66.81 94 ASP A C 1
ATOM 673 O O . ASP A 1 94 ? -14.994 17.686 32.361 1.00 66.81 94 ASP A O 1
ATOM 677 N N . GLY A 1 95 ? -13.202 18.871 31.766 1.00 72.12 95 GLY A N 1
ATOM 678 C CA . GLY A 1 95 ? -13.467 18.833 30.323 1.00 72.12 95 GLY A CA 1
ATOM 679 C C . GLY A 1 95 ? -12.867 17.627 29.594 1.00 72.12 95 GLY A C 1
ATOM 680 O O . GLY A 1 95 ? -12.849 17.623 28.361 1.00 72.12 95 GLY A O 1
ATOM 681 N N . LYS A 1 96 ? -12.323 16.642 30.320 1.00 74.81 96 LYS A N 1
ATOM 682 C CA . LYS A 1 96 ? -11.667 15.471 29.728 1.00 74.81 96 LYS A CA 1
ATOM 683 C C . LYS A 1 96 ? -12.640 14.659 28.878 1.00 74.81 96 LYS A C 1
ATOM 685 O O . LYS A 1 96 ? -13.652 14.158 29.363 1.00 74.81 96 LYS A O 1
ATOM 690 N N . ARG A 1 97 ? -12.290 14.477 27.607 1.00 78.06 97 ARG A N 1
ATOM 691 C CA . ARG A 1 97 ? -12.941 13.520 26.713 1.00 78.06 97 ARG A CA 1
ATOM 692 C C . ARG A 1 97 ? -12.046 12.311 26.550 1.00 78.06 97 ARG A C 1
ATOM 694 O O . ARG A 1 97 ? -10.878 12.441 26.197 1.00 78.06 97 ARG A O 1
ATOM 701 N N . ALA A 1 98 ? -12.611 11.143 26.805 1.00 81.31 98 ALA A N 1
ATOM 702 C CA . ALA A 1 98 ? -11.952 9.885 26.525 1.00 81.31 98 ALA A CA 1
ATOM 703 C C . ALA A 1 98 ? -12.319 9.410 25.112 1.00 81.31 98 ALA A C 1
ATOM 705 O O . ALA A 1 98 ? -13.461 9.525 24.661 1.00 81.31 98 ALA A O 1
ATOM 706 N N . TRP A 1 99 ? -11.324 8.876 24.420 1.00 82.62 99 TRP A N 1
ATOM 707 C CA . TRP A 1 99 ? -11.438 8.318 23.086 1.00 82.62 99 TRP A CA 1
ATOM 708 C C . TRP A 1 99 ? -10.841 6.920 23.078 1.00 82.62 99 TRP A C 1
ATOM 710 O O . TRP A 1 99 ? -9.730 6.696 23.558 1.00 82.62 99 TRP A O 1
ATOM 720 N N . ASP A 1 100 ? -11.559 5.984 22.476 1.00 83.62 100 ASP A N 1
ATOM 721 C CA . ASP A 1 100 ? -11.011 4.692 22.104 1.00 83.62 100 ASP A CA 1
ATOM 722 C C . ASP A 1 100 ? -10.242 4.859 20.796 1.00 83.62 100 ASP A C 1
ATOM 724 O O . ASP A 1 100 ? -10.837 5.048 19.730 1.00 83.62 100 ASP A O 1
ATOM 728 N N . GLN A 1 101 ? -8.916 4.779 20.862 1.00 84.88 101 GLN A N 1
ATOM 729 C CA . GLN A 1 101 ? -8.071 4.760 19.679 1.00 84.88 101 GLN A CA 1
ATOM 730 C C . GLN A 1 101 ? -7.769 3.318 19.280 1.00 84.88 101 GLN A C 1
ATOM 732 O O . GLN A 1 101 ? -7.168 2.558 20.035 1.00 84.88 101 GLN A O 1
ATOM 737 N N . TRP A 1 102 ? -8.109 2.973 18.045 1.00 83.50 102 TRP A N 1
ATOM 738 C CA . TRP A 1 102 ? -7.726 1.723 17.404 1.00 83.50 102 TRP A CA 1
ATOM 739 C C . TRP A 1 102 ? -6.666 2.011 16.349 1.00 83.50 102 TRP A C 1
ATOM 741 O O . TRP A 1 102 ? -6.823 2.890 15.508 1.00 83.50 102 TRP A O 1
ATOM 751 N N . SER A 1 103 ? -5.561 1.290 16.405 1.00 83.75 103 SER A N 1
ATOM 752 C CA . SER A 1 103 ? -4.420 1.427 15.516 1.00 83.75 103 SER A CA 1
ATOM 753 C C . SER A 1 103 ? -4.275 0.159 14.691 1.00 83.75 103 SER A C 1
ATOM 755 O O . SER A 1 103 ? -4.001 -0.894 15.250 1.00 83.75 103 SER A O 1
ATOM 757 N N . VAL A 1 104 ? -4.415 0.255 13.373 1.00 84.12 104 VAL A N 1
ATOM 758 C CA . VAL A 1 104 ? -4.238 -0.870 12.444 1.00 84.12 104 VAL A CA 1
ATOM 759 C C . VAL A 1 104 ? -2.973 -0.634 11.632 1.00 84.12 104 VAL A C 1
ATOM 761 O O . VAL A 1 104 ? -2.788 0.454 11.086 1.00 84.12 104 VAL A O 1
ATOM 764 N N . TYR A 1 105 ? -2.081 -1.619 11.565 1.00 81.25 105 TYR A N 1
ATOM 765 C CA . TYR A 1 105 ? -0.837 -1.506 10.805 1.00 81.25 105 TYR A CA 1
ATOM 766 C C . TYR A 1 105 ? -0.274 -2.866 10.400 1.00 81.25 105 TYR A C 1
ATOM 768 O O . TYR A 1 105 ? -0.494 -3.870 11.074 1.00 81.25 105 TYR A O 1
ATOM 776 N N . HIS A 1 106 ? 0.529 -2.892 9.338 1.00 79.00 106 HIS A N 1
ATOM 777 C CA . HIS A 1 106 ? 1.377 -4.046 9.051 1.00 79.00 106 HIS A CA 1
ATOM 778 C C . HIS A 1 106 ? 2.600 -4.036 9.977 1.00 79.00 106 HIS A C 1
ATOM 780 O O . HIS A 1 106 ? 3.279 -3.006 10.062 1.00 79.00 106 HIS A O 1
ATOM 786 N N . PRO A 1 107 ? 2.945 -5.157 10.635 1.00 79.00 107 PRO A N 1
ATOM 787 C CA . PRO A 1 107 ? 4.103 -5.221 11.530 1.00 79.00 107 PRO A CA 1
ATOM 788 C C . PRO A 1 107 ? 5.420 -4.928 10.799 1.00 79.00 107 PRO A C 1
ATOM 790 O O . PRO A 1 107 ? 6.328 -4.337 11.376 1.00 79.00 107 PRO A O 1
ATOM 793 N N . GLU A 1 108 ? 5.498 -5.259 9.509 1.00 81.12 108 GLU A N 1
ATOM 794 C CA . GLU A 1 108 ? 6.654 -4.977 8.650 1.00 81.12 108 GLU A CA 1
ATOM 795 C C . GLU A 1 108 ? 6.779 -3.492 8.269 1.00 81.12 108 GLU A C 1
ATOM 797 O O . GLU A 1 108 ? 7.840 -3.040 7.839 1.00 81.12 108 GLU A O 1
ATOM 802 N N . ARG A 1 109 ? 5.700 -2.711 8.416 1.00 75.00 109 ARG A N 1
ATOM 803 C CA . ARG A 1 109 ? 5.628 -1.290 8.041 1.00 75.00 109 ARG A CA 1
ATOM 804 C C . ARG A 1 109 ? 4.883 -0.478 9.108 1.00 75.00 109 ARG A C 1
ATOM 806 O O . ARG A 1 109 ? 3.828 0.096 8.831 1.00 75.00 109 ARG A O 1
ATOM 813 N N . PRO A 1 110 ? 5.432 -0.358 10.329 1.00 72.31 110 PRO A N 1
ATOM 814 C CA . PRO A 1 110 ? 4.742 0.291 11.446 1.00 72.31 110 PRO A CA 1
ATOM 815 C C . PRO A 1 110 ? 4.483 1.790 11.222 1.00 72.31 110 PRO A C 1
ATOM 817 O O . PRO A 1 110 ? 3.627 2.370 11.889 1.00 72.31 110 PRO A O 1
ATOM 820 N N . SER A 1 111 ? 5.192 2.426 10.282 1.00 76.06 111 SER A N 1
ATOM 821 C CA . SER A 1 111 ? 4.974 3.824 9.893 1.00 76.06 111 SER A CA 1
ATOM 822 C C . SER A 1 111 ? 3.657 4.052 9.143 1.00 76.06 111 SER A C 1
ATOM 824 O O . SER A 1 111 ? 3.151 5.170 9.150 1.00 76.06 111 SER A O 1
ATOM 826 N N . GLN A 1 112 ? 3.065 3.014 8.545 1.00 74.12 112 GLN A N 1
ATOM 827 C CA . GLN A 1 112 ? 1.782 3.078 7.832 1.00 74.12 112 GLN A CA 1
ATOM 828 C C . GLN A 1 112 ? 0.604 2.730 8.752 1.00 74.12 112 GLN A C 1
ATOM 830 O O . GLN A 1 112 ? -0.324 2.020 8.375 1.00 74.12 112 GLN A O 1
ATOM 835 N N . ARG A 1 113 ? 0.656 3.209 9.998 1.00 81.12 113 ARG A N 1
ATOM 836 C CA . ARG A 1 113 ? -0.379 2.952 10.997 1.00 81.12 113 ARG A CA 1
ATOM 837 C C . ARG A 1 113 ? -1.588 3.847 10.766 1.00 81.12 113 ARG A C 1
ATOM 839 O O . ARG A 1 113 ? -1.503 5.063 10.934 1.00 81.12 113 ARG A O 1
ATOM 846 N N . LEU A 1 114 ? -2.729 3.235 10.477 1.00 82.44 114 LEU A N 1
ATOM 847 C CA . LEU A 1 114 ? -4.015 3.914 10.505 1.00 82.44 114 LEU A CA 1
ATOM 848 C C . LEU A 1 114 ? -4.504 4.010 11.945 1.00 82.44 114 LEU A C 1
ATOM 850 O O . LEU A 1 114 ? -4.476 3.026 12.680 1.00 82.44 114 LEU A O 1
ATOM 854 N N . ARG A 1 115 ? -4.966 5.195 12.341 1.00 84.25 115 ARG A N 1
ATOM 855 C CA . ARG A 1 115 ? -5.549 5.449 13.658 1.00 84.25 115 ARG A CA 1
ATOM 856 C C . ARG A 1 115 ? -7.016 5.805 13.482 1.00 84.25 115 ARG A C 1
ATOM 858 O O . ARG A 1 115 ? -7.339 6.761 12.785 1.00 84.25 115 ARG A O 1
ATOM 865 N N . LEU A 1 116 ? -7.883 5.035 14.116 1.00 81.25 116 LEU A N 1
ATOM 866 C CA . LEU A 1 116 ? -9.319 5.246 14.171 1.00 81.25 116 LEU A CA 1
ATOM 867 C C . LEU A 1 116 ? -9.660 5.704 15.583 1.00 81.25 116 LEU A C 1
ATOM 869 O O . LEU A 1 116 ? -9.310 5.030 16.549 1.00 81.25 116 LEU A O 1
ATOM 873 N N . LEU A 1 117 ? -10.308 6.858 15.697 1.00 81.69 117 LEU A N 1
ATOM 874 C CA . LEU A 1 117 ? -10.742 7.409 16.974 1.00 81.69 117 LEU A CA 1
ATOM 875 C C . LEU A 1 117 ? -12.244 7.249 17.097 1.00 81.69 117 LEU A C 1
ATOM 877 O O . LEU A 1 117 ? -13.005 7.642 16.212 1.00 81.69 117 LEU A O 1
ATOM 881 N N . PHE A 1 118 ? -12.657 6.692 18.221 1.00 78.50 118 PHE A N 1
ATOM 882 C CA . PHE A 1 118 ? -14.048 6.473 18.534 1.00 78.50 118 PHE A CA 1
ATOM 883 C C . PHE A 1 118 ? -14.379 7.122 19.875 1.00 78.50 118 PHE A C 1
ATOM 885 O O . PHE A 1 118 ? -13.608 6.964 20.822 1.00 78.50 118 PHE A O 1
ATOM 892 N N . PRO A 1 119 ? -15.508 7.840 20.000 1.00 73.81 119 PRO A N 1
ATOM 893 C CA . PRO A 1 119 ? -15.925 8.347 21.299 1.00 73.81 119 PRO A CA 1
ATOM 894 C C . PRO A 1 119 ? -16.187 7.150 22.214 1.00 73.81 119 PRO A C 1
ATOM 896 O O . PRO A 1 119 ? -16.874 6.204 21.800 1.00 73.81 119 PRO A O 1
ATOM 899 N N . THR A 1 120 ? -15.628 7.159 23.425 1.00 72.50 120 THR A N 1
ATOM 900 C CA . THR A 1 120 ? -16.014 6.172 24.433 1.00 72.50 120 THR A CA 1
ATOM 901 C C . THR A 1 120 ? -17.468 6.434 24.807 1.00 72.50 120 THR A C 1
ATOM 903 O O . THR A 1 120 ? -17.880 7.575 25.029 1.00 72.50 120 THR A O 1
ATOM 906 N N . ASN A 1 121 ? -18.289 5.384 24.827 1.00 61.09 121 ASN A N 1
ATOM 907 C CA . ASN A 1 121 ? -19.650 5.521 25.328 1.00 61.09 121 ASN A CA 1
ATOM 908 C C . ASN A 1 121 ? -19.552 5.765 26.841 1.00 61.09 121 ASN A C 1
ATOM 910 O O . ASN A 1 121 ? -19.256 4.858 27.610 1.00 61.09 121 ASN A O 1
ATOM 914 N N . LEU A 1 122 ? -19.780 7.013 27.252 1.00 51.09 122 LEU A N 1
ATOM 915 C CA . LEU A 1 122 ? -19.786 7.502 28.640 1.00 51.09 122 LEU A CA 1
ATOM 916 C C . LEU A 1 122 ? -20.817 6.812 29.555 1.00 51.09 122 LEU A C 1
ATOM 918 O O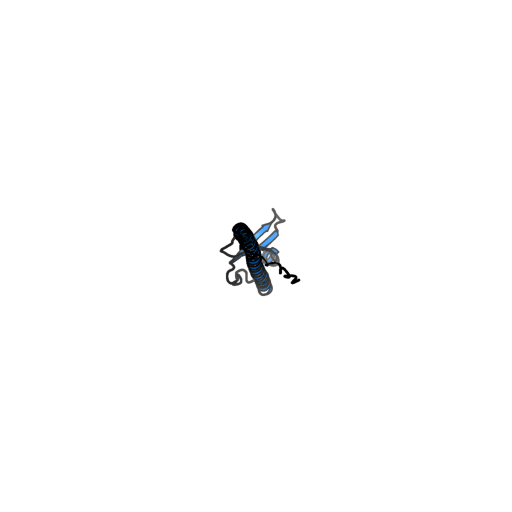 . LEU A 1 122 ? -20.890 7.127 30.740 1.00 51.09 122 LEU A O 1
ATOM 922 N N . THR A 1 123 ? -21.614 5.876 29.039 1.00 49.06 123 THR A N 1
ATOM 923 C CA . THR A 1 123 ? -22.665 5.180 29.788 1.00 49.06 123 THR A CA 1
ATOM 924 C C . THR A 1 123 ? -22.152 4.239 30.875 1.00 49.06 123 THR A C 1
ATOM 926 O O . THR A 1 123 ? -22.953 3.846 31.714 1.00 49.06 123 THR A O 1
ATOM 929 N N . ASP A 1 124 ? -20.857 3.915 30.912 1.00 47.69 124 ASP A N 1
ATOM 930 C CA . ASP A 1 124 ? -20.291 3.020 31.935 1.00 47.69 124 ASP A CA 1
ATOM 931 C C . ASP A 1 124 ? -19.633 3.764 33.121 1.00 47.69 124 ASP A C 1
ATOM 933 O O . ASP A 1 124 ? -19.317 3.174 34.153 1.00 47.69 124 ASP A O 1
ATOM 937 N N . GLN A 1 125 ? -19.467 5.094 33.043 1.00 46.09 125 GLN A N 1
ATOM 938 C CA . GLN A 1 125 ? -18.909 5.868 34.166 1.00 46.09 125 GLN A CA 1
ATOM 939 C C . GLN A 1 125 ? -19.915 6.142 35.291 1.00 46.09 125 GLN A C 1
ATOM 941 O O . GLN A 1 125 ? -19.506 6.372 36.429 1.00 46.09 125 GLN A O 1
ATOM 946 N N . THR A 1 126 ? -21.222 6.068 35.029 1.00 49.09 126 THR A N 1
ATOM 947 C CA . THR A 1 126 ? -22.240 6.244 36.078 1.00 49.09 126 THR A CA 1
ATOM 948 C C . THR A 1 126 ? -22.338 5.045 37.021 1.00 49.09 126 THR A C 1
ATOM 950 O O . THR A 1 126 ? -22.842 5.210 38.129 1.00 49.09 126 THR A O 1
ATOM 953 N N . HIS A 1 127 ? -21.815 3.869 36.647 1.00 44.69 127 HIS A N 1
ATOM 954 C CA . HIS A 1 127 ? -21.876 2.680 37.501 1.00 44.69 127 HIS A CA 1
ATOM 955 C C . HIS A 1 127 ? -20.675 2.529 38.453 1.00 44.69 127 HIS A C 1
ATOM 957 O O . HIS A 1 127 ? -20.779 1.806 39.443 1.00 44.69 127 HIS A O 1
ATOM 963 N N . ARG A 1 128 ? -19.557 3.239 38.219 1.00 46.62 128 ARG A N 1
ATOM 964 C CA . ARG A 1 128 ? -18.380 3.228 39.119 1.00 46.62 128 ARG A CA 1
ATOM 965 C C . ARG A 1 128 ? -18.391 4.291 40.217 1.00 46.62 128 ARG A C 1
ATOM 967 O O . ARG A 1 128 ? -17.616 4.174 41.154 1.00 46.62 128 ARG A O 1
ATOM 974 N N . LEU A 1 129 ? -19.266 5.293 40.139 1.00 49.72 129 LEU A N 1
ATOM 975 C CA . LEU A 1 129 ? -19.426 6.307 41.195 1.00 49.72 129 LEU A CA 1
ATOM 976 C C . LEU A 1 129 ? -20.467 5.923 42.265 1.00 49.72 129 LEU A C 1
ATOM 978 O O . LEU A 1 129 ? -20.714 6.701 43.182 1.00 49.72 129 LEU A O 1
ATOM 982 N N . GLY A 1 130 ? -21.081 4.740 42.151 1.00 43.12 130 GLY A N 1
ATOM 983 C CA . GLY A 1 130 ? -22.094 4.247 43.089 1.00 43.12 130 GLY A CA 1
ATOM 984 C C . GLY A 1 130 ? -21.582 3.319 44.194 1.00 43.12 130 GLY A C 1
ATOM 985 O O . GLY A 1 130 ? -22.379 2.972 45.058 1.00 43.12 130 GLY A O 1
ATOM 986 N N . ASP A 1 131 ? -20.304 2.925 44.179 1.00 48.59 131 ASP A N 1
ATOM 987 C CA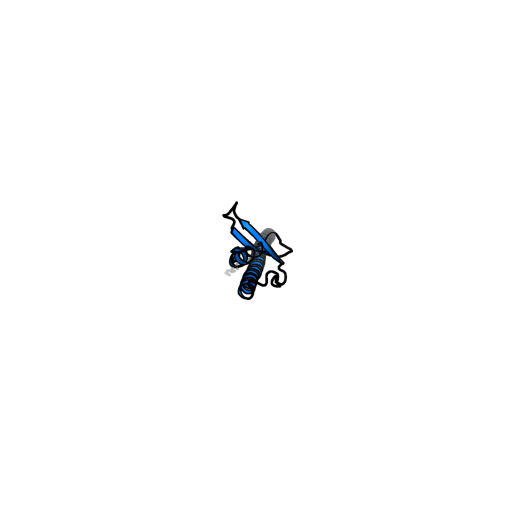 . ASP A 1 131 ? -19.769 1.858 45.050 1.00 48.59 131 ASP A CA 1
ATOM 988 C C . ASP A 1 131 ? -18.713 2.350 46.062 1.00 48.59 131 ASP A C 1
ATOM 990 O O . ASP A 1 131 ? -17.961 1.571 46.638 1.00 48.59 131 ASP A O 1
ATOM 994 N N . GLU A 1 132 ? -18.667 3.664 46.303 1.00 50.09 132 GLU A N 1
ATOM 995 C CA . GLU A 1 132 ? -17.950 4.265 47.434 1.00 50.09 132 GLU A CA 1
ATOM 996 C C . GLU A 1 132 ? -18.940 5.030 48.327 1.00 50.09 132 GLU A C 1
ATOM 998 O O . GLU A 1 132 ? -18.994 6.263 48.337 1.00 50.09 132 GLU A O 1
ATOM 1003 N N . ARG A 1 133 ? -19.767 4.289 49.071 1.00 44.53 133 ARG A N 1
ATOM 1004 C CA . ARG A 1 133 ? -20.433 4.784 50.283 1.00 44.53 133 ARG A CA 1
ATOM 1005 C C . ARG A 1 133 ? -20.426 3.738 51.382 1.00 44.53 133 ARG A C 1
ATOM 1007 O O . ARG A 1 133 ? -20.751 2.573 51.080 1.00 44.53 133 ARG A O 1
#

Sequence (133 aa):
MGDTMDTPRRAPAGFTLIEVLIALVVAVMLCAAIAAGLMLVLRQEVRSADAQDLALAVHAVSAARTLDPGAERATPPLIGLTVDRSLVEEGTGDGKRAWDQWSVYHPERPSQRLRLLFPTNLTDQTHRLGDER